Protein AF-A0A2V9B6E7-F1 (afdb_monomer)

Structure (mmCIF, N/CA/C/O backbone):
data_AF-A0A2V9B6E7-F1
#
_entry.id   AF-A0A2V9B6E7-F1
#
loop_
_atom_site.group_PDB
_atom_site.id
_atom_site.type_symbol
_atom_site.label_atom_id
_atom_site.label_alt_id
_atom_site.label_comp_id
_atom_site.label_asym_id
_atom_site.label_entity_id
_atom_site.label_seq_id
_atom_site.pdbx_PDB_ins_code
_atom_site.Cartn_x
_atom_site.Cartn_y
_atom_site.Cartn_z
_atom_site.occupancy
_atom_site.B_iso_or_equiv
_atom_site.auth_seq_id
_atom_site.auth_comp_id
_atom_site.auth_asym_id
_atom_site.auth_atom_id
_atom_site.pdbx_PDB_model_num
ATOM 1 N N . MET A 1 1 ? -5.498 9.324 23.396 1.00 54.34 1 MET A N 1
ATOM 2 C CA . MET A 1 1 ? -5.629 9.273 21.919 1.00 54.34 1 MET A CA 1
ATOM 3 C C . MET A 1 1 ? -6.248 7.931 21.558 1.00 54.34 1 MET A C 1
ATOM 5 O O . MET A 1 1 ? -5.850 6.944 22.164 1.00 54.34 1 MET A O 1
ATOM 9 N N . LYS A 1 2 ? -7.246 7.865 20.665 1.00 62.38 2 LYS A N 1
ATOM 10 C CA . LYS A 1 2 ? -7.833 6.569 20.270 1.00 62.38 2 LYS A CA 1
ATOM 11 C C . LYS A 1 2 ? -6.751 5.744 19.550 1.00 62.38 2 LYS A C 1
ATOM 13 O O . LYS A 1 2 ? -6.148 6.292 18.628 1.00 62.38 2 LYS A O 1
ATOM 18 N N . PRO A 1 3 ? -6.487 4.484 19.944 1.00 60.41 3 PRO A N 1
ATOM 19 C CA . PRO A 1 3 ? -5.393 3.673 19.387 1.00 60.41 3 PRO A CA 1
ATOM 20 C C . PRO A 1 3 ? -5.476 3.536 17.859 1.00 60.41 3 PRO A C 1
ATOM 22 O O . PRO A 1 3 ? -4.456 3.514 17.179 1.00 60.41 3 PRO A O 1
ATOM 25 N N . ASN A 1 4 ? -6.690 3.582 17.309 1.00 66.38 4 ASN A N 1
ATOM 26 C CA . ASN A 1 4 ? -6.949 3.553 15.868 1.00 66.38 4 ASN A CA 1
ATOM 27 C C . ASN A 1 4 ? -6.316 4.735 15.129 1.00 66.38 4 ASN A C 1
ATOM 29 O O . ASN A 1 4 ? -5.788 4.559 14.042 1.00 66.38 4 ASN A O 1
ATOM 33 N N . LEU A 1 5 ? -6.307 5.925 15.737 1.00 79.00 5 LEU A N 1
ATOM 34 C CA . LEU A 1 5 ? -5.806 7.142 15.098 1.00 79.00 5 LEU A CA 1
ATOM 35 C C . LEU A 1 5 ? -4.281 7.091 14.926 1.00 79.00 5 LEU A C 1
ATOM 37 O O . LEU A 1 5 ? -3.759 7.500 13.895 1.00 79.00 5 LEU A O 1
ATOM 41 N N . MET A 1 6 ? -3.573 6.527 15.907 1.00 79.06 6 MET A N 1
ATOM 42 C CA . MET A 1 6 ? -2.122 6.334 15.834 1.00 79.06 6 MET A CA 1
ATOM 43 C C . MET A 1 6 ? -1.741 5.302 14.764 1.00 79.06 6 MET A C 1
ATOM 45 O O . MET A 1 6 ? -0.791 5.524 14.019 1.00 79.06 6 MET A O 1
ATOM 49 N N . LEU A 1 7 ? -2.517 4.220 14.639 1.00 74.12 7 LEU A N 1
ATOM 50 C CA . LEU A 1 7 ? -2.326 3.201 13.602 1.00 74.12 7 LEU A CA 1
ATOM 51 C C . LEU A 1 7 ? -2.591 3.752 12.198 1.00 74.12 7 LEU A C 1
ATOM 53 O O . LEU A 1 7 ? -1.811 3.493 11.285 1.00 74.12 7 LEU A O 1
ATOM 57 N N . THR A 1 8 ? -3.635 4.568 12.030 1.00 78.44 8 THR A N 1
ATOM 58 C CA . THR A 1 8 ? -3.907 5.237 10.753 1.00 78.44 8 THR A CA 1
ATOM 59 C C . THR A 1 8 ? -2.764 6.173 10.369 1.00 78.44 8 THR A C 1
ATOM 61 O O . THR A 1 8 ? -2.291 6.106 9.240 1.00 78.44 8 THR A O 1
ATOM 64 N N . ILE A 1 9 ? -2.267 6.998 11.301 1.00 79.62 9 ILE A N 1
ATOM 65 C CA . ILE A 1 9 ? -1.125 7.888 11.035 1.00 79.62 9 ILE A CA 1
ATOM 66 C C . ILE A 1 9 ? 0.116 7.079 10.650 1.00 79.62 9 ILE A C 1
ATOM 68 O O . ILE A 1 9 ? 0.732 7.378 9.631 1.00 79.62 9 ILE A O 1
ATOM 72 N N . ALA A 1 10 ? 0.468 6.044 11.419 1.00 80.62 10 ALA A N 1
ATOM 73 C CA . ALA A 1 10 ? 1.642 5.219 11.141 1.00 80.62 10 ALA A CA 1
ATOM 74 C C . ALA A 1 10 ? 1.544 4.520 9.776 1.00 80.62 10 ALA A C 1
ATOM 76 O O . ALA A 1 10 ? 2.513 4.504 9.018 1.00 80.62 10 ALA A O 1
ATOM 77 N N . SER A 1 11 ? 0.363 4.004 9.423 1.00 74.25 11 SER A N 1
ATOM 78 C CA . SER A 1 11 ? 0.179 3.330 8.141 1.00 74.25 11 SER A CA 1
ATOM 79 C C . SER A 1 11 ? 0.181 4.295 6.957 1.00 74.25 11 SER A C 1
ATOM 81 O O . SER A 1 11 ? 0.721 3.949 5.911 1.00 74.25 11 SER A O 1
ATOM 83 N N . LEU A 1 12 ? -0.364 5.507 7.109 1.00 79.75 12 LEU A N 1
ATOM 84 C CA . LEU A 1 12 ? -0.253 6.555 6.090 1.00 79.75 12 LEU A CA 1
ATOM 85 C C . LEU A 1 12 ? 1.204 6.993 5.895 1.00 79.75 12 LEU A C 1
ATOM 87 O O . LEU A 1 12 ? 1.636 7.181 4.761 1.00 79.75 12 LEU A O 1
ATOM 91 N N . LEU A 1 13 ? 1.975 7.107 6.981 1.00 82.38 13 LEU A N 1
ATOM 92 C CA . LEU A 1 13 ? 3.398 7.439 6.919 1.00 82.38 13 LEU A CA 1
ATOM 93 C C . LEU A 1 13 ? 4.207 6.341 6.209 1.00 82.38 13 LEU A C 1
ATOM 95 O O . LEU A 1 13 ? 5.072 6.648 5.395 1.00 82.38 13 LEU A O 1
ATOM 99 N N . SER A 1 14 ? 3.899 5.068 6.472 1.00 78.62 14 SER A N 1
ATOM 100 C CA . SER A 1 14 ? 4.527 3.925 5.795 1.00 78.62 14 SER A CA 1
ATOM 101 C C . SER A 1 14 ? 4.218 3.909 4.292 1.00 78.62 14 SER A C 1
ATOM 103 O O . SER A 1 14 ? 5.137 3.786 3.486 1.00 78.62 14 SER A O 1
ATOM 105 N N . ILE A 1 15 ? 2.958 4.147 3.903 1.00 79.56 15 ILE A N 1
ATOM 106 C CA . ILE A 1 15 ? 2.552 4.292 2.493 1.00 79.56 15 ILE A CA 1
ATOM 107 C C . ILE A 1 15 ? 3.302 5.453 1.824 1.00 79.56 15 ILE A C 1
ATOM 109 O O . ILE A 1 15 ? 3.785 5.312 0.699 1.00 79.56 15 ILE A O 1
ATOM 113 N N . LEU A 1 16 ? 3.437 6.590 2.515 1.00 81.50 16 LEU A N 1
ATOM 114 C CA . LEU A 1 16 ? 4.179 7.747 2.015 1.00 81.50 16 LEU A CA 1
ATOM 115 C C . LEU A 1 16 ? 5.653 7.402 1.764 1.00 81.50 16 LEU A C 1
ATOM 117 O O . LEU A 1 16 ? 6.150 7.642 0.665 1.00 81.50 16 LEU A O 1
ATOM 121 N N . PHE A 1 17 ? 6.341 6.807 2.743 1.00 82.06 17 PHE A N 1
ATOM 122 C CA . PHE A 1 17 ? 7.746 6.418 2.594 1.00 82.06 17 PHE A CA 1
ATOM 123 C C . PHE A 1 17 ? 7.952 5.391 1.481 1.00 82.06 17 PHE A C 1
ATOM 125 O O . PHE A 1 17 ? 8.870 5.553 0.680 1.00 82.06 17 PHE A O 1
ATOM 132 N N . MET A 1 18 ? 7.068 4.398 1.369 1.00 78.31 18 MET A N 1
ATOM 133 C CA . MET A 1 18 ? 7.119 3.405 0.295 1.00 78.31 18 MET A CA 1
ATOM 134 C C . MET A 1 18 ? 6.966 4.058 -1.086 1.00 78.31 18 MET A C 1
ATOM 136 O O . MET A 1 18 ? 7.679 3.723 -2.027 1.00 78.31 18 MET A O 1
ATOM 140 N N . THR A 1 19 ? 6.079 5.049 -1.206 1.00 77.12 19 THR A N 1
ATOM 141 C CA . THR A 1 19 ? 5.878 5.792 -2.459 1.00 77.12 19 THR A CA 1
ATOM 142 C C . THR A 1 19 ? 7.114 6.617 -2.831 1.00 77.12 19 THR A C 1
ATOM 144 O O . THR A 1 19 ? 7.505 6.649 -3.999 1.00 77.12 19 THR A O 1
ATOM 147 N N . LEU A 1 20 ? 7.761 7.261 -1.852 1.00 81.25 20 LEU A N 1
ATOM 148 C CA . LEU A 1 20 ? 9.013 7.992 -2.072 1.00 81.25 20 LEU A CA 1
ATOM 149 C C . LEU A 1 20 ? 10.157 7.057 -2.482 1.00 81.25 20 LEU A C 1
ATOM 151 O O . LEU A 1 20 ? 10.914 7.404 -3.386 1.00 81.25 20 LEU A O 1
ATOM 155 N N . HIS A 1 21 ? 10.251 5.876 -1.868 1.00 79.50 21 HIS A N 1
ATOM 156 C CA . HIS A 1 21 ? 11.246 4.861 -2.212 1.00 79.50 21 HIS A CA 1
ATOM 157 C C . HIS A 1 21 ? 11.083 4.397 -3.665 1.00 79.50 21 HIS A C 1
ATOM 159 O O . HIS A 1 21 ? 11.996 4.573 -4.465 1.00 79.50 21 HIS A O 1
ATOM 165 N N . LEU A 1 22 ? 9.871 3.980 -4.052 1.00 75.81 22 LEU A N 1
ATOM 166 C CA . LEU A 1 22 ? 9.557 3.575 -5.427 1.00 75.81 22 LEU A CA 1
ATOM 167 C C . LEU A 1 22 ? 9.782 4.696 -6.449 1.00 75.81 22 LEU A C 1
ATOM 169 O O . LEU A 1 22 ? 10.189 4.440 -7.581 1.00 75.81 22 LEU A O 1
ATOM 173 N N . THR A 1 23 ? 9.508 5.949 -6.075 1.00 77.75 23 THR A N 1
ATOM 174 C CA . THR A 1 23 ? 9.764 7.105 -6.948 1.00 77.75 23 THR A CA 1
ATOM 175 C C . THR A 1 23 ? 11.264 7.321 -7.131 1.00 77.75 23 THR A C 1
ATOM 177 O O . THR A 1 23 ? 11.708 7.560 -8.251 1.00 77.75 23 THR A O 1
ATOM 180 N N . SER A 1 24 ? 12.054 7.207 -6.060 1.00 75.69 24 SER A N 1
ATOM 181 C CA . SER A 1 24 ? 13.516 7.288 -6.124 1.00 75.69 24 SER A CA 1
ATOM 182 C C . SER A 1 24 ? 14.100 6.190 -7.014 1.00 75.69 24 SER A C 1
ATOM 184 O O . SER A 1 24 ? 14.933 6.489 -7.870 1.00 75.69 24 SER A O 1
ATOM 186 N N . ASP A 1 25 ? 13.609 4.963 -6.861 1.00 74.06 25 ASP A N 1
ATOM 187 C CA . ASP A 1 25 ? 13.960 3.796 -7.672 1.00 74.06 25 ASP A CA 1
ATOM 188 C C . ASP A 1 25 ? 13.612 4.007 -9.150 1.00 74.06 25 ASP A C 1
ATOM 190 O O . ASP A 1 25 ? 14.456 3.836 -10.026 1.00 74.06 25 ASP A O 1
ATOM 194 N N . THR A 1 26 ? 12.412 4.520 -9.439 1.00 70.31 26 THR A N 1
ATOM 195 C CA . THR A 1 26 ? 11.963 4.818 -10.812 1.00 70.31 26 THR A CA 1
ATOM 196 C C . THR A 1 26 ? 12.776 5.949 -11.458 1.00 70.31 26 THR A C 1
ATOM 198 O O . THR A 1 26 ? 13.093 5.885 -12.643 1.00 70.31 26 THR A O 1
ATOM 201 N N . VAL A 1 27 ? 13.138 6.994 -10.704 1.00 76.44 27 VAL A N 1
ATOM 202 C CA . VAL A 1 27 ? 13.943 8.125 -11.208 1.00 76.44 27 VAL A CA 1
ATOM 203 C C . VAL A 1 27 ? 15.390 7.708 -11.486 1.00 76.44 27 VAL A C 1
ATOM 205 O O . VAL A 1 27 ? 15.995 8.200 -12.439 1.00 76.44 27 VAL A O 1
ATOM 208 N N . HIS A 1 28 ? 15.945 6.795 -10.685 1.00 75.19 28 HIS A N 1
ATOM 209 C CA . HIS A 1 28 ? 17.288 6.246 -10.896 1.00 75.19 28 HIS A CA 1
ATOM 210 C C . HIS A 1 28 ? 17.302 5.013 -11.812 1.00 75.19 28 HIS A C 1
ATOM 212 O O . HIS A 1 28 ? 18.382 4.528 -12.171 1.00 75.19 28 HIS A O 1
ATOM 218 N N . ALA A 1 29 ? 16.131 4.528 -12.232 1.00 65.44 29 ALA A N 1
ATOM 219 C CA . ALA A 1 29 ? 16.009 3.385 -13.115 1.00 65.44 29 ALA A CA 1
ATOM 220 C C . ALA A 1 29 ? 16.652 3.671 -14.479 1.00 65.44 29 ALA A C 1
ATOM 222 O O . ALA A 1 29 ? 16.410 4.688 -15.134 1.00 65.44 29 ALA A O 1
ATOM 223 N N . ARG A 1 30 ? 17.487 2.737 -14.935 1.00 63.62 30 ARG A N 1
ATOM 224 C CA . ARG A 1 30 ? 18.091 2.756 -16.272 1.00 63.62 30 ARG A CA 1
ATOM 225 C C . ARG A 1 30 ? 17.183 1.975 -17.221 1.00 63.62 30 ARG A C 1
ATOM 227 O O . ARG A 1 30 ? 16.610 0.961 -16.836 1.00 63.62 30 ARG A O 1
ATOM 234 N N . VAL A 1 31 ? 17.085 2.403 -18.480 1.00 59.94 31 VAL A N 1
ATOM 235 C CA . VAL A 1 31 ? 16.317 1.676 -19.509 1.00 59.94 31 VAL A CA 1
ATOM 236 C C . VAL A 1 31 ? 16.788 0.216 -19.566 1.00 59.94 31 VAL A C 1
ATOM 238 O O . VAL A 1 31 ? 17.951 -0.045 -19.867 1.00 59.94 31 VAL A O 1
ATOM 241 N N . GLY A 1 32 ? 15.888 -0.721 -19.249 1.00 61.19 32 GLY A N 1
ATOM 242 C CA . GLY A 1 32 ? 16.154 -2.165 -19.232 1.00 61.19 32 GLY A CA 1
ATOM 243 C C . GLY A 1 32 ? 16.306 -2.814 -17.847 1.00 61.19 32 GLY A C 1
ATOM 244 O O . GLY A 1 32 ? 16.430 -4.035 -17.788 1.00 61.19 32 GLY A O 1
ATOM 245 N N . THR A 1 33 ? 16.275 -2.064 -16.738 1.00 62.16 33 THR A N 1
ATOM 246 C CA . THR A 1 33 ? 16.243 -2.647 -15.381 1.00 62.16 33 THR A CA 1
ATOM 247 C C . THR A 1 33 ? 14.806 -2.919 -14.919 1.00 62.16 33 THR A C 1
ATOM 249 O O . THR A 1 33 ? 13.870 -2.259 -15.365 1.00 62.16 33 THR A O 1
ATOM 252 N N . ALA A 1 34 ? 14.606 -3.888 -14.014 1.00 61.00 34 ALA A N 1
ATOM 253 C CA . ALA A 1 34 ? 13.278 -4.224 -13.470 1.00 61.00 34 ALA A CA 1
ATOM 254 C C . ALA A 1 34 ? 12.574 -3.017 -12.806 1.00 61.00 34 ALA A C 1
ATOM 256 O O . ALA A 1 34 ? 11.348 -2.906 -12.842 1.00 61.00 34 ALA A O 1
ATOM 2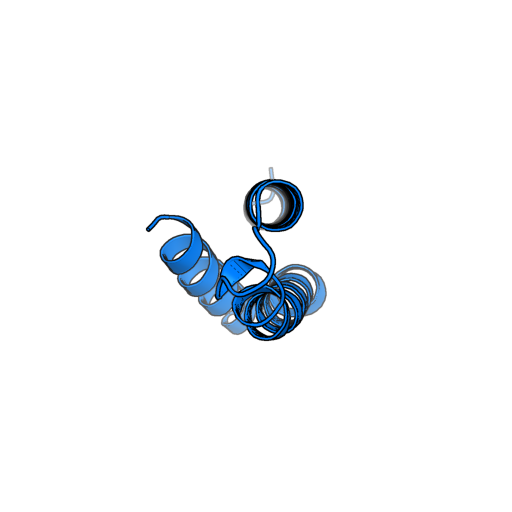57 N N . GLU A 1 35 ? 13.378 -2.091 -12.285 1.00 60.12 35 GLU A N 1
ATOM 258 C CA . GLU A 1 35 ? 13.016 -0.786 -11.720 1.00 60.12 35 GLU A CA 1
ATOM 259 C C . GLU A 1 35 ? 12.367 0.169 -12.744 1.00 60.12 35 GLU A C 1
ATOM 261 O O . GLU A 1 35 ? 11.589 1.041 -12.377 1.00 60.12 35 GLU A O 1
ATOM 266 N N . ALA A 1 36 ? 12.645 0.006 -14.045 1.00 59.00 36 ALA A N 1
ATOM 267 C CA . ALA A 1 36 ? 12.175 0.905 -15.108 1.00 59.00 36 ALA A CA 1
ATOM 268 C C . ALA A 1 36 ? 10.709 0.670 -15.526 1.00 59.00 36 ALA A C 1
ATOM 270 O O . ALA A 1 36 ? 10.231 1.279 -16.483 1.00 59.00 36 ALA A O 1
ATOM 271 N N . GLY A 1 37 ? 9.988 -0.216 -14.832 1.00 58.34 37 GLY A N 1
ATOM 272 C CA . GLY A 1 37 ? 8.547 -0.387 -15.026 1.00 58.34 37 GLY A CA 1
ATOM 273 C C . GLY A 1 37 ? 7.973 -1.714 -14.532 1.00 58.34 37 GLY A C 1
ATOM 274 O O . GLY A 1 37 ? 6.778 -1.791 -14.268 1.00 58.34 37 GLY A O 1
ATOM 275 N N . GLY A 1 38 ? 8.794 -2.754 -14.363 1.00 66.75 38 GLY A N 1
ATOM 276 C CA . GLY A 1 38 ? 8.327 -4.065 -13.902 1.00 66.75 38 GLY A CA 1
ATOM 277 C C . GLY A 1 38 ? 7.912 -4.069 -12.428 1.00 66.75 38 GLY A C 1
ATOM 278 O O . GLY A 1 38 ? 6.829 -4.551 -12.098 1.00 66.75 38 GLY A O 1
ATOM 279 N N . SER A 1 39 ? 8.741 -3.501 -11.544 1.00 66.44 39 SER A N 1
ATOM 280 C CA . SER A 1 39 ? 8.454 -3.472 -10.101 1.00 66.44 39 SER A CA 1
ATOM 281 C C . SER A 1 39 ? 7.318 -2.497 -9.764 1.00 66.44 39 SER A C 1
ATOM 283 O O . SER A 1 39 ? 6.434 -2.825 -8.972 1.00 66.44 39 SER A O 1
ATOM 285 N N . THR A 1 40 ? 7.249 -1.351 -10.448 1.00 66.44 40 THR A N 1
ATOM 286 C CA . THR A 1 40 ? 6.220 -0.321 -10.245 1.00 66.44 40 THR A CA 1
ATOM 287 C C . THR A 1 40 ? 4.812 -0.836 -10.563 1.00 66.44 40 THR A C 1
ATOM 289 O O . THR A 1 40 ? 3.873 -0.550 -9.820 1.00 66.44 40 THR A O 1
ATOM 292 N N . LEU A 1 41 ? 4.652 -1.655 -11.614 1.00 69.31 41 LEU A N 1
ATOM 293 C CA . LEU A 1 41 ? 3.363 -2.263 -11.983 1.00 69.31 41 LEU A CA 1
ATOM 294 C C . LEU A 1 41 ? 2.811 -3.217 -10.913 1.00 69.31 41 LEU A C 1
ATOM 296 O O . LEU A 1 41 ? 1.599 -3.409 -10.836 1.00 69.31 41 LEU A O 1
ATOM 300 N N . ILE A 1 42 ? 3.682 -3.795 -10.085 1.00 73.88 42 ILE A N 1
ATOM 301 C CA . ILE A 1 42 ? 3.302 -4.692 -8.989 1.00 73.88 42 ILE A CA 1
ATOM 302 C C . ILE A 1 42 ? 3.135 -3.901 -7.685 1.00 73.88 42 ILE A C 1
ATOM 304 O O . ILE A 1 42 ? 2.176 -4.114 -6.945 1.00 73.88 42 ILE A O 1
ATOM 308 N N . ALA A 1 43 ? 4.026 -2.949 -7.413 1.00 73.19 43 ALA A N 1
ATOM 309 C CA . ALA A 1 43 ? 4.040 -2.198 -6.163 1.00 73.19 43 ALA A CA 1
ATOM 310 C C . ALA A 1 43 ? 2.855 -1.222 -6.025 1.00 73.19 43 ALA A C 1
ATOM 312 O O . ALA A 1 43 ? 2.289 -1.079 -4.941 1.00 73.19 43 ALA A O 1
ATOM 313 N N . VAL A 1 44 ? 2.420 -0.589 -7.121 1.00 72.75 44 VAL A N 1
ATOM 314 C CA . VAL A 1 44 ? 1.285 0.353 -7.122 1.00 72.75 44 VAL A CA 1
ATOM 315 C C . VAL A 1 44 ? -0.040 -0.300 -6.690 1.00 72.75 44 VAL A C 1
ATOM 317 O O . VAL A 1 44 ? -0.673 0.224 -5.770 1.00 72.75 44 VAL A O 1
ATOM 320 N N . PRO A 1 45 ? -0.497 -1.430 -7.267 1.00 78.06 45 PRO A N 1
ATOM 321 C CA . PRO A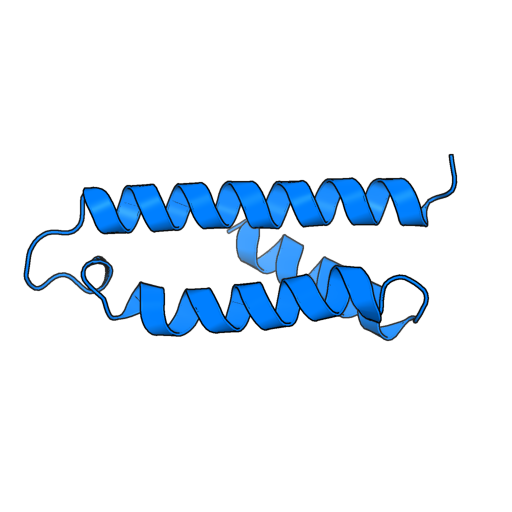 1 45 ? -1.734 -2.066 -6.813 1.00 78.06 45 PRO A CA 1
ATOM 322 C C . PRO A 1 45 ? -1.643 -2.572 -5.365 1.00 78.06 45 PRO A C 1
AT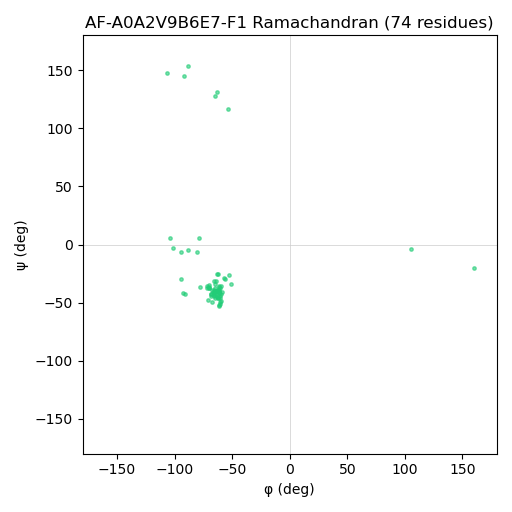OM 324 O O . PRO A 1 45 ? -2.639 -2.511 -4.646 1.00 78.06 45 PRO A O 1
ATOM 327 N N . ILE A 1 46 ? -0.460 -2.991 -4.899 1.00 77.88 46 ILE A N 1
ATOM 328 C CA . ILE A 1 46 ? -0.236 -3.352 -3.488 1.00 77.88 46 ILE A CA 1
ATOM 329 C C . ILE A 1 46 ? -0.471 -2.139 -2.578 1.00 77.88 46 ILE A C 1
ATOM 331 O O . ILE A 1 46 ? -1.196 -2.249 -1.588 1.00 77.88 46 ILE A O 1
ATOM 335 N N . LEU A 1 47 ? 0.065 -0.967 -2.936 1.00 75.06 47 LEU A N 1
ATOM 336 C CA . LEU A 1 47 ? -0.165 0.276 -2.194 1.00 75.06 47 LEU A CA 1
ATOM 337 C C . LEU A 1 47 ? -1.643 0.676 -2.169 1.00 75.06 47 LEU A C 1
ATOM 339 O O .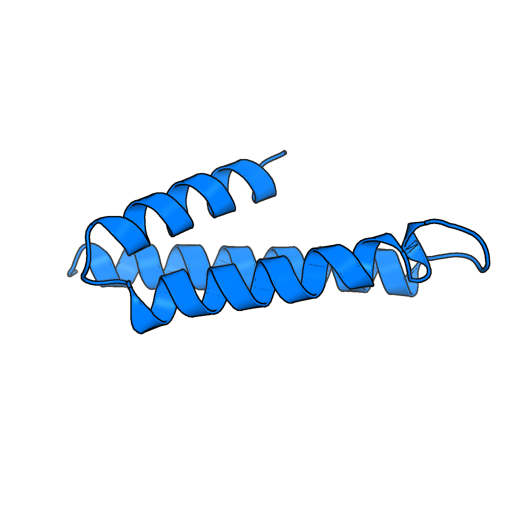 LEU A 1 47 ? -2.136 1.107 -1.129 1.00 75.06 47 LEU A O 1
ATOM 343 N N . VAL A 1 48 ? -2.373 0.489 -3.271 1.00 77.38 48 VAL A N 1
ATOM 344 C CA . VAL A 1 48 ? -3.816 0.783 -3.340 1.00 77.38 48 VAL A CA 1
ATOM 345 C C . VAL A 1 48 ? -4.620 -0.135 -2.420 1.00 77.38 48 VAL A C 1
ATOM 347 O O . VAL A 1 48 ? -5.470 0.340 -1.665 1.00 77.38 48 VAL A O 1
ATOM 350 N N . VAL A 1 49 ? -4.344 -1.442 -2.438 1.00 76.31 49 VAL A N 1
ATOM 351 C CA . VAL A 1 49 ? -5.009 -2.412 -1.553 1.00 76.31 49 VAL A CA 1
ATOM 352 C C . VAL A 1 49 ? -4.706 -2.100 -0.088 1.00 76.31 49 VAL A C 1
ATOM 354 O O . VAL A 1 49 ? -5.593 -2.170 0.765 1.00 76.31 49 VAL A O 1
ATOM 357 N N . TRP A 1 50 ? -3.473 -1.695 0.207 1.00 74.31 50 TRP A N 1
ATOM 358 C CA . TRP A 1 50 ? -3.063 -1.322 1.552 1.00 74.31 50 TRP A CA 1
ATOM 359 C C . TRP A 1 50 ? -3.731 -0.019 2.018 1.00 74.31 50 TRP A C 1
ATOM 361 O O . TRP A 1 50 ? -4.290 0.018 3.113 1.00 74.31 50 TRP A O 1
ATOM 371 N N . LEU A 1 51 ? -3.788 1.013 1.172 1.00 71.31 51 LEU A N 1
ATOM 372 C CA . LEU A 1 51 ? -4.519 2.258 1.433 1.00 71.31 51 LEU A CA 1
ATOM 373 C C . LEU A 1 51 ? -6.015 1.997 1.682 1.00 71.31 51 LEU A C 1
ATOM 375 O O . LEU A 1 51 ? -6.626 2.570 2.581 1.00 71.31 51 LEU A O 1
ATOM 379 N N . TYR A 1 52 ? -6.618 1.089 0.918 1.00 74.06 52 TYR A N 1
ATOM 380 C CA . TYR A 1 52 ? -8.008 0.697 1.125 1.00 74.06 52 TYR A CA 1
ATOM 381 C C . TYR A 1 52 ? -8.203 -0.020 2.470 1.00 74.06 52 TYR A C 1
ATOM 383 O O . TYR A 1 52 ? -9.132 0.289 3.219 1.00 74.06 52 TYR A O 1
ATOM 391 N N . GLY A 1 53 ? -7.294 -0.933 2.825 1.00 70.12 53 GLY A N 1
ATOM 392 C CA . GLY A 1 53 ? -7.298 -1.614 4.119 1.00 70.12 53 GLY A CA 1
ATOM 393 C C . GLY A 1 53 ? -7.147 -0.663 5.311 1.00 70.12 53 GLY A C 1
ATOM 394 O O . GLY A 1 53 ? -7.778 -0.876 6.346 1.00 70.12 53 GLY A O 1
ATOM 395 N N . THR A 1 54 ? -6.365 0.409 5.169 1.00 67.56 54 THR A N 1
ATOM 396 C CA . THR A 1 54 ? -6.123 1.383 6.246 1.00 67.56 54 THR A CA 1
ATOM 397 C C . THR A 1 54 ? -7.268 2.356 6.450 1.00 67.56 54 THR A C 1
ATOM 399 O O . THR A 1 54 ? -7.538 2.717 7.590 1.00 67.56 54 THR A O 1
ATOM 402 N N . LEU A 1 55 ? -7.942 2.780 5.380 1.00 70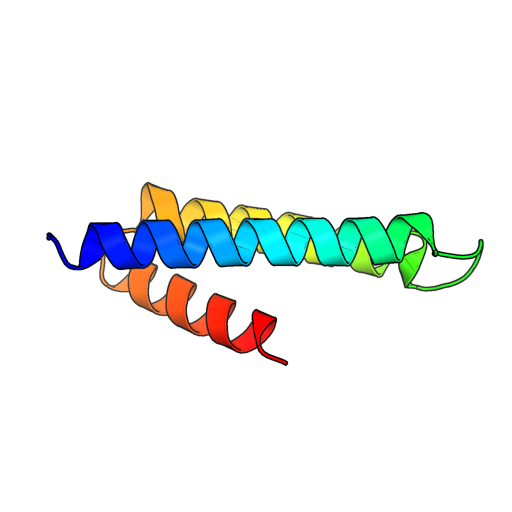.00 55 LEU A N 1
ATOM 403 C CA . LEU A 1 55 ? -9.021 3.769 5.448 1.00 70.00 55 LEU A CA 1
ATOM 404 C C . LEU A 1 55 ? -10.397 3.134 5.639 1.00 70.00 55 LEU A C 1
ATOM 406 O O . LEU A 1 55 ? -11.190 3.621 6.439 1.00 70.00 55 LEU A O 1
ATOM 410 N N . VAL A 1 56 ? -10.691 2.045 4.925 1.00 73.44 56 VAL A N 1
ATOM 411 C CA . VAL A 1 56 ? -12.043 1.461 4.887 1.00 73.44 56 VAL A CA 1
ATOM 412 C C . VAL A 1 56 ? -12.212 0.349 5.918 1.00 73.44 56 VAL A C 1
ATOM 414 O O . VAL A 1 56 ? -13.308 0.138 6.434 1.00 73.44 56 VAL A O 1
ATOM 417 N N . LEU A 1 57 ? -11.13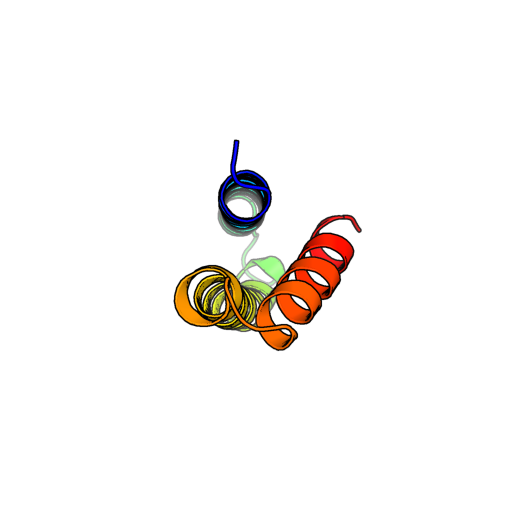2 -0.360 6.264 1.00 67.38 57 LEU A N 1
ATOM 418 C CA . LEU A 1 57 ? -11.177 -1.468 7.222 1.00 67.38 57 LEU A CA 1
ATOM 419 C C . LEU A 1 57 ? -10.605 -1.107 8.604 1.00 67.38 57 LEU A C 1
ATOM 421 O O . LEU A 1 57 ? -10.554 -1.987 9.461 1.00 67.38 57 LEU A O 1
ATOM 425 N N . ALA A 1 58 ? -10.236 0.154 8.854 1.00 60.47 58 ALA A N 1
ATOM 426 C CA . ALA A 1 58 ? -9.554 0.616 10.075 1.00 60.47 58 ALA A CA 1
ATOM 427 C C . ALA A 1 58 ? -10.246 0.230 11.398 1.00 60.47 58 ALA A C 1
ATOM 429 O O . ALA A 1 58 ? -9.594 0.117 12.432 1.00 60.47 58 ALA A O 1
ATOM 430 N N . GLU A 1 59 ? -11.568 0.035 11.371 1.00 65.88 59 GLU A N 1
ATOM 431 C CA . GLU A 1 59 ? -12.378 -0.318 12.546 1.00 65.88 59 GLU A CA 1
ATOM 432 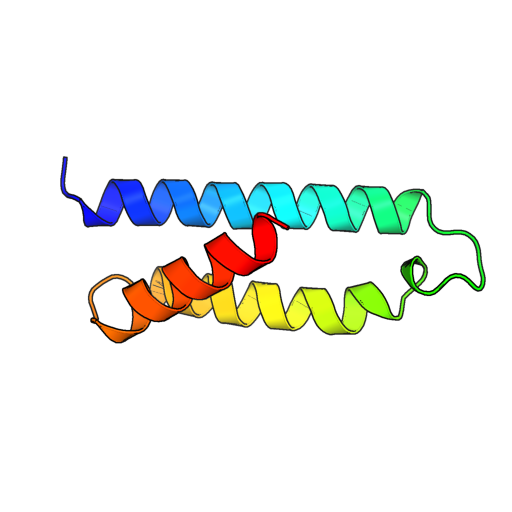C C . GLU A 1 59 ? -12.743 -1.810 12.618 1.00 65.88 59 GLU A C 1
ATOM 434 O O . GLU A 1 59 ? -13.372 -2.266 13.574 1.00 65.88 59 GLU A O 1
ATOM 439 N N . ARG A 1 60 ? -12.352 -2.604 11.616 1.00 68.75 60 ARG A N 1
ATOM 440 C CA . ARG A 1 60 ? -12.605 -4.048 11.555 1.00 68.75 60 ARG A CA 1
ATOM 441 C C . ARG A 1 60 ? -11.318 -4.817 11.830 1.00 68.75 60 ARG A C 1
ATOM 443 O O . ARG A 1 60 ? -10.236 -4.419 11.412 1.00 68.75 60 ARG A O 1
ATOM 450 N N . ARG A 1 61 ? -11.441 -5.995 12.459 1.00 72.12 61 ARG A N 1
ATOM 451 C CA . ARG A 1 61 ? -10.296 -6.892 12.734 1.00 72.12 61 ARG A CA 1
ATOM 452 C C . ARG A 1 61 ? -9.442 -7.177 11.492 1.00 72.12 61 ARG A C 1
ATOM 454 O O . ARG A 1 61 ? -8.227 -7.283 11.602 1.00 72.12 61 ARG A O 1
ATOM 461 N N . SER A 1 62 ? -10.068 -7.247 10.318 1.00 70.44 62 SER A N 1
ATOM 462 C CA . SER A 1 62 ? -9.390 -7.451 9.037 1.00 70.44 62 SER A CA 1
ATOM 463 C C . SER A 1 62 ? -8.472 -6.291 8.629 1.00 70.44 62 SER A C 1
ATOM 465 O O . SER A 1 62 ? -7.445 -6.543 8.011 1.00 70.44 62 SER A O 1
ATOM 467 N N . GLY A 1 63 ? -8.780 -5.042 8.998 1.00 71.94 63 GLY A N 1
ATOM 468 C CA . GLY A 1 63 ? -7.931 -3.889 8.679 1.00 71.94 63 GLY A CA 1
ATOM 469 C C . GLY A 1 63 ? -6.626 -3.883 9.463 1.00 71.94 63 GLY A C 1
ATOM 470 O O . GLY A 1 63 ? -5.578 -3.590 8.896 1.00 71.94 63 GLY A O 1
ATOM 471 N N . TYR A 1 64 ? -6.653 -4.301 10.733 1.00 68.88 64 TYR A N 1
ATOM 472 C CA . TYR A 1 64 ? -5.430 -4.437 11.532 1.00 68.88 64 TYR A CA 1
ATOM 473 C C . TYR A 1 64 ? -4.487 -5.514 10.984 1.00 68.88 64 TYR A C 1
ATOM 475 O O . TYR A 1 64 ? -3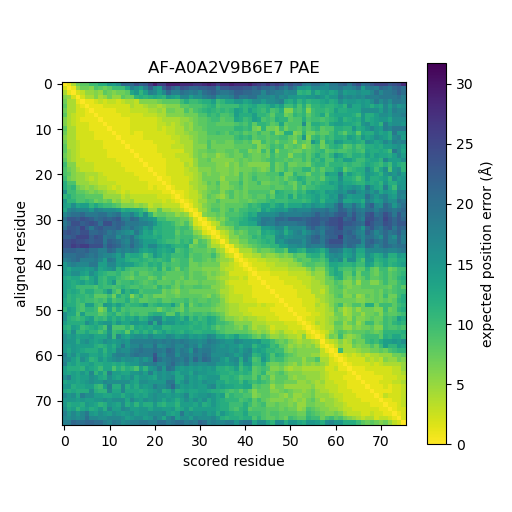.279 -5.308 10.980 1.00 68.88 64 TYR A O 1
ATOM 483 N N . ILE A 1 65 ? -5.024 -6.631 10.478 1.00 77.75 65 ILE A N 1
ATOM 484 C CA . ILE A 1 65 ? -4.213 -7.696 9.865 1.00 77.75 65 ILE A CA 1
ATOM 485 C C . ILE A 1 65 ? -3.538 -7.185 8.586 1.00 77.75 65 ILE A C 1
ATOM 487 O O . ILE A 1 65 ? -2.344 -7.400 8.403 1.00 77.75 65 ILE A O 1
ATOM 491 N N . ILE A 1 66 ? -4.271 -6.458 7.735 1.00 75.56 66 ILE A N 1
ATOM 492 C CA . ILE A 1 66 ? -3.721 -5.866 6.503 1.00 75.56 66 ILE A CA 1
ATOM 493 C C . ILE A 1 66 ? -2.643 -4.827 6.833 1.00 75.56 66 ILE A C 1
ATOM 495 O O . ILE A 1 66 ? -1.581 -4.835 6.217 1.00 75.56 66 ILE A O 1
ATOM 499 N N . MET A 1 67 ? -2.879 -3.977 7.837 1.00 76.75 67 MET A N 1
ATOM 500 C CA . MET A 1 67 ? -1.888 -3.004 8.301 1.00 76.75 67 MET A CA 1
ATOM 501 C C . MET A 1 67 ? -0.617 -3.674 8.827 1.00 76.75 67 MET A C 1
ATOM 503 O O . MET A 1 67 ? 0.477 -3.209 8.519 1.00 76.75 67 MET A O 1
ATOM 507 N N . LEU A 1 68 ? -0.744 -4.771 9.579 1.00 78.56 68 LEU A N 1
ATOM 508 C CA . LEU A 1 68 ? 0.393 -5.511 10.126 1.00 78.56 68 LEU A CA 1
ATOM 509 C C . LEU A 1 68 ? 1.210 -6.183 9.016 1.00 78.56 68 LEU A C 1
ATOM 511 O O . LEU A 1 68 ? 2.424 -6.010 8.970 1.00 78.56 68 LEU A O 1
ATOM 515 N N . VAL A 1 69 ? 0.550 -6.901 8.101 1.00 80.00 69 VAL A N 1
ATOM 516 C CA . VAL A 1 69 ? 1.213 -7.578 6.974 1.00 80.00 69 VAL A CA 1
ATOM 517 C C . VAL A 1 69 ? 1.896 -6.570 6.054 1.00 80.00 69 VAL A C 1
ATOM 519 O O . VAL A 1 69 ? 3.055 -6.764 5.705 1.00 80.00 69 VAL A O 1
ATOM 522 N N . GLY A 1 70 ? 1.215 -5.475 5.709 1.00 72.94 70 GLY A N 1
ATOM 523 C CA . GLY A 1 70 ? 1.813 -4.411 4.911 1.00 72.94 70 GLY A CA 1
ATOM 524 C C . GLY A 1 70 ? 3.041 -3.812 5.597 1.00 72.94 70 GLY A C 1
ATOM 525 O O . GLY A 1 70 ? 4.105 -3.732 4.989 1.00 72.94 70 GLY A O 1
ATOM 526 N N . SER A 1 71 ? 2.930 -3.467 6.885 1.00 70.56 71 SER A N 1
ATOM 527 C CA . SER A 1 71 ? 4.038 -2.852 7.634 1.00 70.56 71 SER A CA 1
ATOM 528 C C . SER A 1 71 ? 5.258 -3.769 7.712 1.00 70.56 71 SER A C 1
ATOM 530 O O . SER A 1 71 ? 6.384 -3.290 7.636 1.00 70.56 71 SER A O 1
ATOM 532 N N . LEU A 1 72 ? 5.043 -5.083 7.830 1.00 78.94 72 LEU A N 1
ATOM 533 C CA . LEU A 1 72 ? 6.120 -6.069 7.836 1.00 78.94 72 LEU A CA 1
ATOM 534 C C . LEU A 1 72 ? 6.807 -6.166 6.467 1.00 78.94 72 LEU A C 1
ATOM 536 O O . LEU A 1 72 ? 8.033 -6.191 6.405 1.00 78.94 72 LEU A O 1
ATOM 540 N N . LEU A 1 73 ? 6.035 -6.160 5.377 1.00 73.81 73 LEU A N 1
ATOM 541 C CA . LEU A 1 73 ? 6.573 -6.178 4.013 1.00 73.81 73 LEU A CA 1
ATOM 542 C C . LEU A 1 73 ? 7.364 -4.912 3.669 1.00 73.81 73 LEU A C 1
ATOM 544 O O . LEU A 1 73 ? 8.347 -5.006 2.951 1.00 73.81 73 LEU A O 1
ATOM 548 N N . ALA A 1 74 ? 6.966 -3.750 4.190 1.00 66.06 74 ALA A N 1
ATOM 549 C CA . ALA A 1 74 ? 7.695 -2.495 3.989 1.00 66.06 74 ALA A CA 1
ATOM 550 C C . ALA A 1 74 ? 8.915 -2.321 4.913 1.00 66.06 74 ALA A C 1
ATOM 552 O O . ALA A 1 74 ? 9.628 -1.330 4.791 1.00 66.06 74 ALA A O 1
ATOM 553 N N . SER A 1 75 ? 9.120 -3.227 5.876 1.00 74.25 75 SER A N 1
ATOM 554 C CA . SER A 1 75 ? 10.255 -3.179 6.812 1.00 74.25 75 SER A CA 1
ATOM 555 C C . SER A 1 75 ? 11.465 -4.015 6.381 1.00 74.25 75 SER A C 1
ATOM 557 O O . SER A 1 75 ? 12.492 -3.963 7.059 1.00 74.25 75 SER A O 1
ATOM 559 N N . GLY A 1 76 ? 11.334 -4.795 5.302 1.00 53.00 76 GLY A N 1
ATOM 560 C CA . GLY A 1 76 ? 12.424 -5.543 4.666 1.00 53.00 76 GLY A CA 1
ATOM 561 C C . GLY A 1 76 ? 12.967 -4.806 3.455 1.00 53.00 76 GLY A C 1
ATOM 562 O O . GLY A 1 76 ? 14.179 -4.968 3.201 1.00 53.00 76 GLY A O 1
#

pLDDT: mean 71.88, std 7.09, range [53.0, 82.38]

Radius of gyration: 13.94 Å; Cα contacts (8 Å, |Δi|>4): 49; chains: 1; bounding box: 31×17×41 Å

Secondary structure (DSSP, 8-state):
--HHHHHHHHHHHHHHHHHHHHHHHHHHPPTTSGGGTHHHHHHHHHHHHHHHHHHTSTTSHHHHHHHHHHHHHTT-

Mean predicted aligned error: 10.14 Å

Foldseek 3Di:
DPPLVVLLVVLVVLLVVLVVVLVVLCVPDDPPDCSVPVVCVVVVVLSVVLNCLSPVVSPPPSSVVSSVVSVVVSVD

Sequence (76 aa):
MKPNLMLTIASLLSILFMTLHLTSDTVHARVGTAEAGGSTLIAVPILVVWLYGTLVLAERRSGYIIMLVGSLLASG

Solvent-accessible surface area (backbone atoms only — not comparable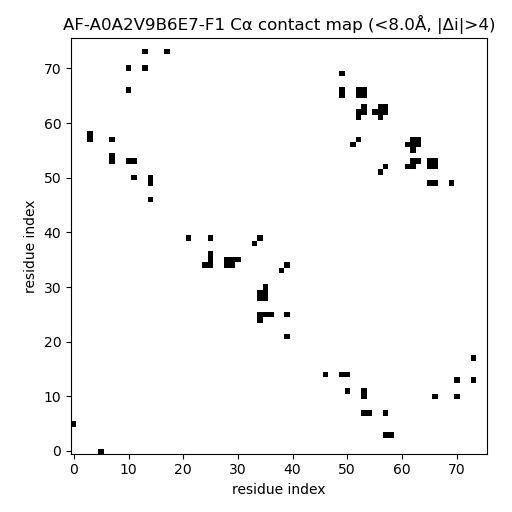 to full-atom values): 4300 Å² total; per-residue (Å²): 130,66,70,61,59,58,53,43,52,54,52,52,51,50,53,51,52,53,50,53,50,54,48,51,44,42,73,70,34,49,97,89,43,60,49,56,49,61,49,52,70,56,49,52,59,52,51,51,54,47,51,46,26,48,70,76,26,55,90,41,78,68,11,55,52,47,50,51,54,50,54,55,64,74,71,113